Protein AF-A0A8S2NXN2-F1 (afdb_monomer_lite)

Organism: NCBI:txid1234261

Radius of gyration: 15.92 Å; chains: 1; bounding box: 41×37×37 Å

InterPro domains:
  IPR004302 Cellulose/chitin-binding protein, N-terminal [PF03067] (2-83)

Structure (mmCIF, N/CA/C/O backbone):
data_AF-A0A8S2NXN2-F1
#
_entry.id   AF-A0A8S2NXN2-F1
#
loop_
_atom_site.group_PDB
_atom_site.id
_atom_site.type_symbol
_atom_site.label_atom_id
_atom_site.label_alt_id
_atom_site.label_comp_id
_atom_site.label_asym_id
_atom_site.label_entity_id
_atom_site.label_seq_id
_atom_site.pdbx_PDB_ins_code
_atom_site.Cartn_x
_atom_site.Cartn_y
_atom_site.Cartn_z
_atom_site.occupancy
_atom_site.B_iso_or_equiv
_atom_site.auth_seq_id
_atom_site.auth_comp_id
_atom_site.auth_asym_id
_atom_site.auth_atom_id
_atom_site.pdbx_PDB_model_num
ATOM 1 N N . MET A 1 1 ? -1.283 -12.026 -22.915 1.00 41.16 1 MET A N 1
ATOM 2 C CA . MET A 1 1 ? -0.841 -11.736 -21.533 1.00 41.16 1 MET A CA 1
ATOM 3 C C . MET A 1 1 ? -0.999 -10.242 -21.291 1.00 41.16 1 MET A C 1
ATOM 5 O O . MET A 1 1 ? -0.265 -9.467 -21.881 1.00 41.16 1 MET A O 1
ATOM 9 N N . GLY A 1 2 ? -2.024 -9.840 -20.536 1.00 56.56 2 GLY A N 1
ATOM 10 C CA . GLY A 1 2 ? -2.434 -8.437 -20.356 1.00 56.56 2 GLY A CA 1
ATOM 11 C C . GLY A 1 2 ? -1.961 -7.801 -19.046 1.00 56.56 2 GLY A C 1
ATOM 12 O O . GLY A 1 2 ? -2.704 -7.017 -18.473 1.00 56.56 2 GLY A O 1
ATOM 13 N N . GLY A 1 3 ? -0.789 -8.193 -18.528 1.00 65.00 3 GLY A N 1
ATOM 14 C CA . GLY A 1 3 ? -0.250 -7.665 -17.263 1.00 65.00 3 GLY A CA 1
ATOM 15 C C . GLY A 1 3 ? -1.072 -8.005 -16.012 1.00 65.00 3 GLY A C 1
ATOM 16 O O . GLY A 1 3 ? -0.867 -7.394 -14.972 1.00 65.00 3 GLY A O 1
ATOM 17 N N . GLN A 1 4 ? -2.011 -8.949 -16.112 1.00 71.50 4 GLN A N 1
ATOM 18 C CA . GLN A 1 4 ? -2.878 -9.345 -15.005 1.00 71.50 4 GLN A CA 1
ATOM 19 C C . GLN A 1 4 ? -2.147 -10.318 -14.071 1.00 71.50 4 GLN A C 1
ATOM 21 O O . GLN A 1 4 ? -1.527 -11.278 -14.534 1.00 71.50 4 GLN A O 1
ATOM 26 N N . CYS A 1 5 ? -2.262 -10.086 -12.767 1.00 83.12 5 CYS A N 1
ATOM 27 C CA . CYS A 1 5 ? -1.737 -10.926 -11.695 1.00 83.12 5 CYS A CA 1
ATOM 28 C C . CYS A 1 5 ? -2.818 -11.165 -10.629 1.00 83.12 5 CYS A C 1
ATOM 30 O O . CYS A 1 5 ? -3.878 -10.537 -10.640 1.00 83.12 5 CYS A O 1
ATOM 32 N N . GLY A 1 6 ? -2.564 -12.117 -9.734 1.00 85.81 6 GLY A N 1
ATOM 33 C CA . GLY A 1 6 ? -3.288 -12.247 -8.474 1.00 85.81 6 GLY A CA 1
ATOM 34 C C . GLY A 1 6 ? -3.078 -11.048 -7.579 1.00 85.81 6 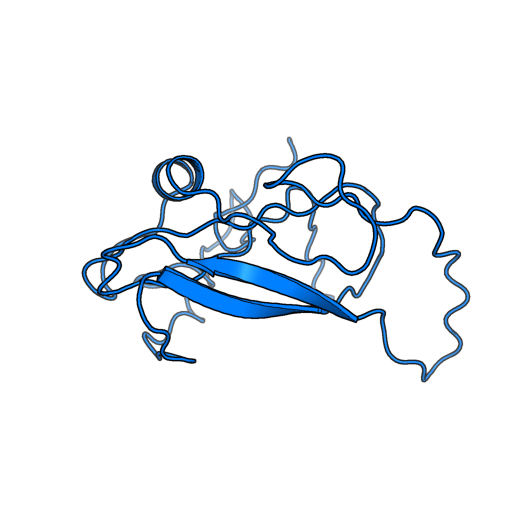GLY A C 1
ATOM 35 O O . GLY A 1 6 ? -2.112 -10.302 -7.755 1.00 85.81 6 GLY A O 1
ATOM 36 N N . VAL A 1 7 ? -3.960 -10.891 -6.595 1.00 87.44 7 VAL A N 1
ATOM 37 C CA . VAL A 1 7 ? -3.898 -9.741 -5.688 1.00 87.44 7 VAL A CA 1
ATOM 38 C C . VAL A 1 7 ? -2.550 -9.692 -4.983 1.00 87.44 7 VAL A C 1
ATOM 40 O O . VAL A 1 7 ? -2.002 -8.606 -4.880 1.00 87.44 7 VAL A O 1
ATOM 43 N N . CYS A 1 8 ? -1.977 -10.859 -4.647 1.00 86.19 8 CYS A N 1
ATOM 44 C CA . CYS A 1 8 ? -0.665 -11.021 -4.015 1.00 86.19 8 CYS A CA 1
ATOM 45 C C . CYS A 1 8 ? 0.511 -11.223 -4.987 1.00 86.19 8 CYS A C 1
ATOM 47 O O . CYS A 1 8 ? 1.581 -11.663 -4.567 1.00 86.19 8 CYS A O 1
ATOM 49 N N . GLY A 1 9 ? 0.338 -10.923 -6.278 1.00 85.19 9 GLY A N 1
ATOM 50 C CA . GLY A 1 9 ? 1.399 -11.031 -7.286 1.00 85.19 9 GLY A CA 1
ATOM 51 C C . GLY A 1 9 ? 1.606 -12.430 -7.881 1.00 85.19 9 GLY A C 1
ATOM 52 O O . GLY A 1 9 ? 2.506 -12.607 -8.701 1.00 85.19 9 GLY A O 1
ATOM 53 N N . ASP A 1 10 ? 0.775 -13.413 -7.519 1.00 86.88 10 ASP A N 1
ATOM 54 C CA . ASP A 1 10 ? 0.768 -14.740 -8.148 1.00 86.88 10 ASP A CA 1
ATOM 55 C C . ASP A 1 10 ? 0.347 -14.664 -9.632 1.00 86.88 10 ASP A C 1
ATOM 57 O O . ASP A 1 10 ? -0.403 -13.775 -10.044 1.00 86.88 10 ASP A O 1
ATOM 61 N N . ALA A 1 11 ? 0.793 -15.612 -10.460 1.00 86.50 11 ALA A N 1
ATOM 62 C CA . ALA A 1 11 ? 0.373 -15.694 -11.863 1.00 86.50 11 ALA A CA 1
ATOM 63 C C . ALA A 1 11 ? -1.140 -15.961 -11.983 1.00 86.50 11 ALA A C 1
ATOM 65 O O . ALA A 1 11 ? -1.709 -16.705 -11.186 1.00 86.50 11 ALA A O 1
ATOM 66 N N . ILE A 1 12 ? -1.800 -15.377 -12.991 1.00 84.94 12 ILE A N 1
ATOM 67 C CA . ILE A 1 12 ? -3.262 -15.484 -13.137 1.00 84.94 12 ILE A CA 1
ATOM 68 C C . ILE A 1 12 ? -3.753 -16.910 -13.423 1.00 84.94 12 ILE A C 1
ATOM 70 O O . ILE A 1 12 ? -4.835 -17.290 -12.984 1.00 84.94 12 ILE A O 1
ATOM 74 N N . ASP A 1 13 ? -2.950 -17.684 -14.145 1.00 88.62 13 ASP A N 1
ATOM 75 C CA . ASP A 1 13 ? -3.173 -19.071 -14.552 1.00 88.62 13 ASP A CA 1
ATOM 76 C C . ASP A 1 13 ? -2.376 -20.073 -13.697 1.00 88.62 13 ASP A C 1
ATOM 78 O O . ASP A 1 13 ? -2.347 -21.268 -13.993 1.00 88.62 13 ASP A O 1
ATOM 82 N N . GLY A 1 14 ? -1.733 -19.594 -12.626 1.00 88.44 14 GLY A N 1
ATOM 83 C CA . GLY A 1 14 ? -0.926 -20.392 -11.712 1.00 88.44 14 GLY A CA 1
ATOM 84 C C . GLY A 1 14 ? -1.577 -20.623 -10.344 1.00 88.44 14 GLY A C 1
ATOM 85 O O . GLY A 1 14 ? -2.640 -20.079 -10.035 1.00 88.44 14 GLY A O 1
ATOM 86 N N . PRO A 1 15 ? -0.933 -21.432 -9.485 1.00 90.62 15 PRO A N 1
ATOM 87 C CA . PRO A 1 15 ? -1.351 -21.585 -8.096 1.00 90.62 15 PRO A CA 1
ATOM 88 C C . PRO A 1 15 ? -1.226 -20.260 -7.326 1.00 90.62 15 PRO A C 1
ATOM 90 O O . PRO A 1 15 ? -0.212 -19.571 -7.429 1.00 90.62 15 PRO A O 1
ATOM 93 N N . ARG A 1 16 ? -2.233 -19.952 -6.499 1.00 90.31 16 ARG A N 1
ATOM 94 C CA . ARG A 1 16 ? -2.295 -18.767 -5.623 1.00 90.31 16 ARG A CA 1
ATOM 95 C C . ARG A 1 16 ? -1.517 -18.989 -4.327 1.00 90.31 16 ARG A C 1
ATOM 97 O O . ARG A 1 16 ? -2.091 -19.182 -3.258 1.00 90.31 16 ARG A O 1
ATOM 104 N N . ASN A 1 17 ? -0.194 -19.091 -4.419 1.00 92.25 17 ASN A N 1
ATOM 105 C CA . ASN A 1 17 ? 0.632 -19.496 -3.283 1.00 92.25 17 ASN A CA 1
ATOM 106 C C . ASN A 1 17 ? 0.729 -18.429 -2.188 1.00 92.25 17 ASN A C 1
ATOM 108 O O . ASN A 1 17 ? 1.013 -18.779 -1.043 1.00 92.25 17 ASN A O 1
ATOM 112 N N . ASN A 1 18 ? 0.540 -17.155 -2.517 1.00 89.81 18 ASN A N 1
ATOM 113 C CA . ASN A 1 18 ? 0.679 -16.034 -1.593 1.00 89.81 18 ASN A CA 1
ATOM 114 C C . ASN A 1 18 ? -0.665 -15.538 -1.037 1.00 89.81 18 ASN A C 1
ATOM 116 O O . ASN A 1 18 ? -0.682 -14.630 -0.206 1.00 89.81 18 ASN A O 1
ATOM 120 N N . GLU A 1 19 ? -1.781 -16.113 -1.479 1.00 88.31 19 GLU A N 1
ATOM 121 C CA . GLU A 1 19 ? -3.125 -15.645 -1.144 1.00 88.31 19 GLU A CA 1
ATOM 122 C C . GLU A 1 19 ? -3.748 -16.465 -0.005 1.00 88.31 19 GLU A C 1
ATOM 124 O O . GLU A 1 19 ? -3.571 -17.680 0.107 1.00 88.31 19 GLU A O 1
ATOM 129 N N . ALA A 1 20 ? -4.493 -15.787 0.868 1.00 86.50 20 ALA A N 1
ATOM 130 C CA . ALA A 1 20 ? -5.350 -16.447 1.845 1.00 86.50 20 ALA A CA 1
ATOM 131 C C . ALA A 1 20 ? -6.502 -17.189 1.133 1.00 86.50 20 ALA A C 1
ATOM 133 O O . ALA A 1 20 ? -6.906 -16.776 0.048 1.00 86.50 20 ALA A O 1
ATOM 134 N N . PRO A 1 21 ? -7.090 -18.237 1.734 1.00 86.44 21 PRO A N 1
ATOM 135 C CA . PRO A 1 21 ? -6.734 -18.826 3.026 1.00 86.44 21 PRO A CA 1
ATOM 136 C C . PRO A 1 21 ? -5.792 -20.033 2.914 1.00 86.44 21 PRO A C 1
ATOM 138 O O . PRO A 1 21 ? -5.348 -20.564 3.928 1.00 86.44 21 PRO A O 1
ATOM 141 N N . SER A 1 22 ? -5.521 -20.499 1.693 1.00 89.25 22 SER A N 1
ATOM 142 C CA . SER A 1 22 ? -4.871 -21.788 1.428 1.00 89.25 22 SER A CA 1
ATOM 143 C C . SER A 1 22 ? -3.550 -21.683 0.671 1.00 89.25 22 SER A C 1
ATOM 145 O O . SER A 1 22 ? -2.975 -22.709 0.304 1.00 89.25 22 SER A O 1
ATOM 147 N N . GLY A 1 23 ? -3.073 -20.471 0.388 1.00 89.56 23 GLY A N 1
ATOM 148 C CA . GLY A 1 23 ? -1.790 -20.267 -0.263 1.00 89.56 23 GLY A CA 1
ATOM 149 C C . GLY A 1 23 ? -0.657 -20.865 0.563 1.00 89.56 23 GLY A C 1
ATOM 150 O O . GLY A 1 23 ? -0.599 -20.713 1.780 1.00 89.56 23 GLY A O 1
ATOM 151 N N . LYS A 1 24 ? 0.281 -21.533 -0.108 1.00 92.12 24 LYS A N 1
ATOM 152 C CA . LYS A 1 24 ? 1.452 -22.174 0.509 1.00 92.12 24 LYS A CA 1
ATOM 153 C C . LYS A 1 24 ? 2.228 -21.263 1.474 1.00 92.12 24 LYS A C 1
ATOM 155 O O . LYS A 1 24 ? 2.819 -21.758 2.430 1.00 92.12 24 LYS A O 1
ATOM 160 N N . TYR A 1 25 ? 2.281 -19.964 1.189 1.00 89.62 25 TYR A N 1
ATOM 161 C CA . TYR A 1 25 ? 3.007 -18.961 1.968 1.00 89.62 25 TYR A CA 1
ATOM 162 C C . TYR A 1 25 ? 2.104 -18.160 2.915 1.00 89.62 25 TYR A C 1
ATOM 164 O O . TYR A 1 25 ? 2.607 -17.336 3.676 1.00 89.62 25 TYR A O 1
ATOM 172 N N . PHE A 1 26 ? 0.790 -18.393 2.897 1.00 87.44 26 PHE A N 1
ATOM 173 C CA . PHE A 1 26 ? -0.136 -17.788 3.841 1.00 87.44 26 PHE A CA 1
ATOM 174 C C . PHE A 1 26 ? -0.150 -18.592 5.148 1.00 87.44 26 PHE A C 1
ATOM 176 O O . PHE A 1 26 ? -0.614 -19.728 5.194 1.00 87.44 26 PHE A O 1
ATOM 183 N N . THR A 1 27 ? 0.360 -17.997 6.227 1.00 85.31 27 THR A N 1
ATOM 184 C CA . THR A 1 27 ? 0.502 -18.666 7.535 1.00 85.31 27 THR A CA 1
ATOM 185 C C . THR A 1 27 ? -0.431 -18.124 8.611 1.00 85.31 27 THR A C 1
ATOM 187 O O . THR A 1 27 ? -0.304 -18.516 9.770 1.00 85.31 27 THR A O 1
ATOM 190 N N . ALA A 1 28 ? -1.336 -17.195 8.274 1.00 82.12 28 ALA A N 1
ATOM 191 C CA . ALA A 1 28 ? -2.190 -16.504 9.247 1.00 82.12 28 ALA A CA 1
ATOM 192 C C . ALA A 1 28 ? -1.416 -15.730 10.349 1.00 82.12 28 ALA A C 1
ATOM 194 O O . ALA A 1 28 ? -1.999 -15.320 11.355 1.00 82.12 28 ALA A O 1
ATOM 195 N N . THR A 1 29 ? -0.106 -15.514 10.173 1.00 82.00 29 THR A N 1
ATOM 196 C CA . THR A 1 29 ? 0.752 -14.805 11.130 1.00 82.00 29 THR A CA 1
ATOM 197 C C . THR A 1 29 ? 0.604 -13.294 10.976 1.00 82.00 29 THR A C 1
ATOM 199 O O . THR A 1 29 ? 0.826 -12.747 9.898 1.00 82.00 29 THR A O 1
ATOM 202 N N . ILE A 1 30 ? 0.272 -12.611 12.072 1.00 81.81 30 ILE A N 1
ATOM 203 C CA . ILE A 1 30 ? 0.239 -11.146 12.132 1.00 81.81 30 ILE A CA 1
ATOM 204 C C . ILE A 1 30 ? 1.676 -10.644 12.301 1.00 81.81 30 ILE A C 1
ATOM 206 O O . ILE A 1 30 ? 2.316 -10.945 13.307 1.00 81.81 30 ILE A O 1
ATOM 210 N N . VAL A 1 31 ? 2.178 -9.902 11.311 1.00 81.94 31 VAL A N 1
ATOM 211 C CA . VAL A 1 31 ? 3.563 -9.394 11.302 1.00 81.94 31 VAL A CA 1
ATOM 212 C C . VAL A 1 31 ? 3.728 -8.061 12.031 1.00 81.94 31 VAL A C 1
ATOM 214 O O . VAL A 1 31 ? 4.832 -7.753 12.463 1.00 81.94 31 VAL A O 1
ATOM 217 N N . ASP A 1 32 ? 2.649 -7.289 12.192 1.00 84.38 32 ASP A N 1
ATOM 218 C CA . ASP A 1 32 ? 2.650 -6.035 12.950 1.00 84.38 32 ASP A CA 1
ATOM 219 C C . ASP A 1 32 ? 1.226 -5.647 13.397 1.00 84.38 32 ASP A C 1
ATOM 221 O O . ASP A 1 32 ? 0.239 -6.148 12.853 1.00 84.38 32 ASP A O 1
ATOM 225 N N . ASN A 1 33 ? 1.111 -4.759 14.388 1.00 83.25 33 ASN A N 1
ATOM 226 C CA . ASN A 1 33 ? -0.156 -4.247 14.908 1.00 83.25 33 ASN A CA 1
ATOM 227 C C . ASN A 1 33 ? -0.158 -2.717 14.920 1.00 83.25 33 ASN A C 1
ATOM 229 O O . ASN A 1 33 ? 0.663 -2.081 15.578 1.00 83.25 33 ASN A O 1
ATOM 233 N N . TYR A 1 34 ? -1.161 -2.124 14.273 1.00 86.62 34 TYR A N 1
ATOM 234 C CA . TYR A 1 34 ? -1.321 -0.675 14.193 1.00 86.62 34 TYR A CA 1
ATOM 235 C C . TYR A 1 34 ? -2.652 -0.224 14.780 1.00 86.62 34 TYR A C 1
ATOM 237 O O . TYR A 1 34 ? -3.634 -0.967 14.821 1.00 86.62 34 TYR A O 1
ATOM 245 N N . LYS A 1 35 ? -2.698 1.034 15.214 1.00 87.88 35 LYS A N 1
ATOM 246 C CA . LYS A 1 35 ? -3.937 1.659 15.669 1.00 87.88 35 LYS A CA 1
ATOM 247 C C . LYS A 1 35 ? -4.720 2.173 14.458 1.00 87.88 35 LYS A C 1
ATOM 249 O O . LYS A 1 35 ? -4.150 2.783 13.563 1.00 87.88 35 LYS A O 1
ATOM 254 N N . ALA A 1 36 ? -6.039 1.994 14.451 1.00 87.69 36 ALA A N 1
ATOM 255 C CA . ALA A 1 36 ? -6.894 2.625 13.443 1.00 87.69 36 ALA A CA 1
ATOM 256 C C . ALA A 1 36 ? -6.643 4.143 13.366 1.00 87.69 36 ALA A C 1
ATOM 258 O O . ALA A 1 36 ? -6.437 4.787 14.400 1.00 87.69 36 ALA A O 1
ATOM 259 N N . GLY A 1 37 ? -6.649 4.700 12.155 1.00 89.62 37 GLY A N 1
ATOM 260 C CA . GLY A 1 37 ? -6.359 6.119 11.931 1.00 89.62 37 GLY A CA 1
ATOM 261 C C . GLY A 1 37 ? -4.881 6.512 12.063 1.00 89.62 37 GLY A C 1
ATOM 262 O O . GLY A 1 37 ? -4.542 7.671 11.816 1.00 89.62 37 GLY A O 1
ATOM 263 N N . SER A 1 38 ? -3.983 5.603 12.475 1.00 92.19 38 SER A N 1
ATOM 264 C CA . SER A 1 38 ? -2.573 5.952 12.665 1.00 92.19 38 SER A CA 1
ATOM 265 C C . SER A 1 38 ? -1.838 6.138 11.343 1.00 92.19 38 SER A C 1
ATOM 267 O O . SER A 1 38 ? -2.215 5.602 10.299 1.00 92.19 38 SER A O 1
ATOM 269 N N . LEU A 1 39 ? -0.731 6.872 11.424 1.00 95.44 39 LEU A N 1
ATOM 270 C CA . LEU A 1 39 ? 0.257 6.926 10.360 1.00 95.44 39 LEU A CA 1
ATOM 271 C C . LEU A 1 39 ? 1.235 5.763 10.524 1.00 95.44 39 LEU A C 1
ATOM 273 O O . LEU A 1 39 ? 1.696 5.515 11.638 1.00 95.44 39 LEU A O 1
ATOM 277 N N . ILE A 1 40 ? 1.538 5.067 9.433 1.00 93.06 40 ILE A N 1
ATOM 278 C CA . ILE A 1 40 ? 2.472 3.936 9.413 1.00 93.06 40 ILE A CA 1
ATOM 279 C C . ILE A 1 40 ? 3.590 4.180 8.412 1.00 93.06 40 ILE A C 1
ATOM 281 O O . ILE A 1 40 ? 3.362 4.811 7.380 1.00 93.06 40 ILE A O 1
ATOM 285 N N . ASP A 1 41 ? 4.772 3.644 8.702 1.00 93.50 41 ASP A N 1
ATOM 286 C CA . ASP A 1 41 ? 5.896 3.673 7.775 1.00 93.50 41 ASP A CA 1
ATOM 287 C C . ASP A 1 41 ? 5.929 2.368 6.971 1.00 93.50 41 ASP A C 1
ATOM 289 O O . ASP A 1 41 ? 5.996 1.276 7.532 1.00 93.50 41 ASP A O 1
ATOM 293 N N . VAL A 1 42 ? 5.876 2.477 5.644 1.00 91.12 42 VAL A N 1
ATOM 294 C CA . VAL A 1 42 ? 5.967 1.345 4.715 1.00 91.12 42 VAL A CA 1
ATOM 295 C C . VAL A 1 42 ? 7.233 1.479 3.891 1.00 91.12 42 VAL A C 1
ATOM 297 O O . VAL A 1 42 ? 7.443 2.495 3.233 1.00 91.12 42 VAL A O 1
ATOM 300 N N . ARG A 1 43 ? 8.066 0.438 3.905 1.00 89.50 43 ARG A N 1
ATOM 301 C CA . ARG A 1 43 ? 9.306 0.356 3.129 1.00 89.50 43 ARG A CA 1
ATOM 302 C C . ARG A 1 43 ? 9.113 -0.567 1.929 1.00 89.50 43 ARG A C 1
ATOM 304 O O . ARG A 1 43 ? 8.718 -1.717 2.095 1.00 89.50 43 ARG A O 1
ATOM 311 N N . VAL A 1 44 ? 9.421 -0.072 0.735 1.00 86.62 44 VAL A N 1
ATOM 312 C CA . VAL A 1 44 ? 9.436 -0.847 -0.511 1.00 86.62 44 VAL A CA 1
ATOM 313 C C . VAL A 1 44 ? 10.877 -1.008 -0.9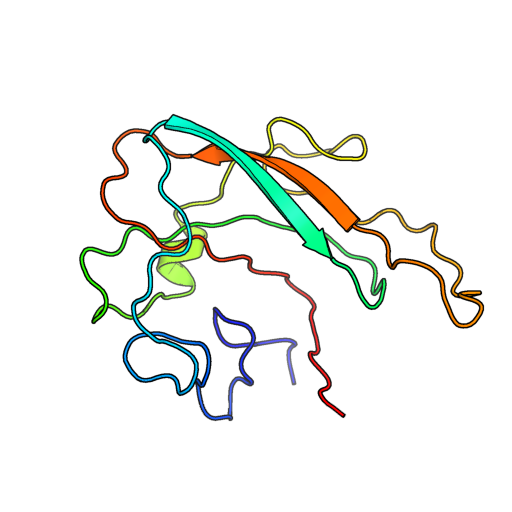69 1.00 86.62 44 VAL A C 1
ATOM 315 O O . VAL A 1 44 ? 11.557 -0.016 -1.221 1.00 86.62 44 VAL A O 1
ATOM 318 N N . GLU A 1 45 ? 11.330 -2.251 -1.090 1.00 83.69 45 GLU A N 1
ATOM 319 C CA . GLU A 1 45 ? 12.653 -2.584 -1.621 1.00 83.69 45 GLU A CA 1
ATOM 320 C C . GLU A 1 45 ? 12.533 -2.967 -3.092 1.00 83.69 45 GLU A C 1
ATOM 322 O O . GLU A 1 45 ? 11.778 -3.870 -3.457 1.00 83.69 45 GLU A O 1
ATOM 327 N N . MET A 1 46 ? 13.246 -2.244 -3.954 1.00 77.38 46 MET A N 1
ATOM 328 C CA . MET A 1 46 ? 13.096 -2.381 -5.396 1.00 77.38 46 MET A CA 1
ATOM 329 C C . MET A 1 46 ? 14.313 -3.069 -6.014 1.00 77.38 46 MET A C 1
ATOM 331 O O . MET A 1 46 ? 15.381 -2.477 -6.123 1.00 77.38 46 MET A O 1
ATOM 335 N N . MET A 1 47 ? 14.124 -4.298 -6.497 1.00 74.31 47 MET A N 1
ATOM 336 C CA . MET A 1 47 ? 15.182 -5.078 -7.162 1.00 74.31 47 MET A CA 1
ATOM 337 C C . MET A 1 47 ? 15.464 -4.628 -8.604 1.00 74.31 47 MET A C 1
ATOM 339 O O . MET A 1 47 ? 16.545 -4.877 -9.129 1.00 74.31 47 MET A O 1
ATOM 343 N N . ALA A 1 48 ? 14.494 -3.981 -9.255 1.00 74.81 48 ALA A N 1
ATOM 344 C CA . ALA A 1 48 ? 14.613 -3.448 -10.608 1.00 74.81 48 ALA A CA 1
ATOM 345 C C . ALA A 1 48 ? 13.641 -2.277 -10.805 1.00 74.81 48 ALA A C 1
ATOM 347 O O . ALA A 1 48 ? 12.492 -2.341 -10.369 1.00 74.81 48 ALA A O 1
ATOM 348 N N . ASN A 1 49 ? 14.094 -1.213 -11.474 1.00 75.75 49 ASN A N 1
ATOM 349 C CA . ASN A 1 49 ? 13.251 -0.069 -11.817 1.00 75.75 49 ASN A CA 1
ATOM 350 C C . ASN A 1 49 ? 12.648 -0.273 -13.211 1.00 75.75 49 ASN A C 1
ATOM 352 O O . ASN A 1 49 ? 13.321 -0.073 -14.222 1.00 75.75 49 ASN A O 1
ATOM 356 N N . HIS A 1 50 ? 11.379 -0.664 -13.258 1.00 75.19 50 HIS A N 1
ATOM 357 C CA . HIS A 1 50 ? 10.617 -0.805 -14.500 1.00 75.19 50 HIS A CA 1
ATOM 358 C C . HIS A 1 50 ? 9.790 0.443 -14.837 1.00 75.19 50 HIS A C 1
ATOM 360 O O . HIS A 1 50 ? 8.909 0.376 -15.691 1.00 75.19 50 HIS A O 1
ATOM 366 N N . MET A 1 51 ? 10.086 1.579 -14.191 1.00 80.50 51 MET A N 1
ATOM 367 C CA . MET A 1 51 ? 9.274 2.795 -14.227 1.00 80.50 51 MET A CA 1
ATOM 368 C C . MET A 1 51 ? 7.852 2.530 -13.698 1.00 80.50 51 MET A C 1
ATOM 370 O O . MET A 1 51 ? 7.547 1.458 -13.177 1.00 80.50 51 MET A O 1
ATOM 374 N N . GLY A 1 52 ? 6.970 3.521 -13.793 1.00 84.88 52 GLY A N 1
ATOM 375 C CA . GLY A 1 52 ? 5.590 3.397 -13.332 1.00 84.88 52 GLY A CA 1
ATOM 376 C C . GLY A 1 52 ? 5.383 4.034 -11.965 1.00 84.88 52 GLY A C 1
ATOM 377 O O . GLY A 1 52 ? 5.961 5.078 -11.672 1.00 84.88 52 GLY A O 1
ATOM 378 N N . TRP A 1 53 ? 4.499 3.453 -11.158 1.00 87.50 53 TRP A N 1
ATOM 379 C CA . TRP A 1 53 ? 4.032 4.069 -9.920 1.00 87.50 53 TRP A CA 1
ATOM 380 C C . TRP A 1 53 ? 3.509 3.041 -8.914 1.00 87.50 53 TRP A C 1
ATOM 382 O O . TRP A 1 53 ? 3.068 1.952 -9.286 1.00 87.50 53 TRP A O 1
ATOM 392 N N . PHE A 1 54 ? 3.504 3.423 -7.638 1.00 89.38 54 PHE A N 1
ATOM 393 C CA . PHE A 1 54 ? 2.913 2.649 -6.549 1.00 89.38 54 PHE A CA 1
ATOM 394 C C . PHE A 1 54 ? 1.536 3.186 -6.150 1.00 89.38 54 PHE A C 1
ATOM 396 O O . PHE A 1 54 ? 1.320 4.400 -6.095 1.00 89.38 54 PHE A O 1
ATOM 403 N N . TYR A 1 55 ? 0.638 2.252 -5.822 1.00 90.00 55 TYR A N 1
ATOM 404 C CA . TYR A 1 55 ? -0.565 2.481 -5.026 1.00 90.00 55 TYR A CA 1
ATOM 405 C C . TYR A 1 5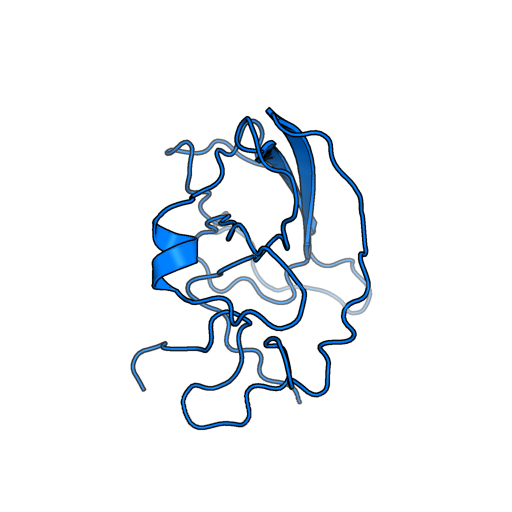5 ? -0.506 1.593 -3.789 1.00 90.00 55 TYR A C 1
ATOM 407 O O . TYR A 1 55 ? -0.081 0.441 -3.859 1.00 90.00 55 TYR A O 1
ATOM 415 N N . PHE A 1 56 ? -1.015 2.110 -2.682 1.00 92.56 56 PHE A N 1
ATOM 416 C CA . PHE A 1 56 ? -1.165 1.361 -1.445 1.00 92.56 56 PHE A CA 1
ATOM 417 C C . PHE A 1 56 ? -2.654 1.138 -1.208 1.00 92.56 56 PHE A C 1
ATOM 419 O O . PHE A 1 56 ? -3.442 2.075 -1.333 1.00 92.56 56 PHE A O 1
ATOM 426 N N . LYS A 1 57 ? -3.057 -0.099 -0.923 1.00 90.81 57 LYS A N 1
ATOM 427 C CA . LYS A 1 57 ? -4.459 -0.474 -0.717 1.00 90.81 57 LYS A CA 1
ATOM 428 C C . LYS A 1 57 ? -4.566 -1.387 0.490 1.00 90.81 57 LYS A C 1
ATOM 430 O O . LYS A 1 57 ? -3.584 -1.975 0.942 1.00 90.81 57 LYS A O 1
ATOM 435 N N . ILE A 1 58 ? -5.761 -1.494 1.040 1.00 88.88 58 ILE A N 1
ATOM 436 C CA . ILE A 1 58 ? -5.987 -2.331 2.208 1.00 88.88 58 ILE A CA 1
ATOM 437 C C . ILE A 1 58 ? -7.364 -2.980 2.127 1.00 88.88 58 ILE A C 1
ATOM 439 O O . ILE A 1 58 ? -8.289 -2.350 1.653 1.00 88.88 58 ILE A O 1
ATOM 443 N N . CYS A 1 59 ? -7.535 -4.228 2.559 1.00 85.94 59 CYS A N 1
ATOM 444 C CA . CYS A 1 59 ? -8.855 -4.868 2.568 1.00 85.94 59 CYS A CA 1
ATOM 445 C C . CYS A 1 59 ? -9.228 -5.265 4.002 1.00 85.94 59 CYS A C 1
ATOM 447 O O . CYS A 1 59 ? -8.498 -6.066 4.593 1.00 85.94 59 CYS A O 1
ATOM 449 N N . PRO A 1 60 ? -10.325 -4.736 4.583 1.00 82.88 60 PRO A N 1
ATOM 450 C CA . PRO A 1 60 ? -10.810 -5.168 5.890 1.00 82.88 60 PRO A CA 1
ATOM 451 C C . PRO A 1 60 ? -11.259 -6.629 5.820 1.00 82.88 60 PRO A C 1
ATOM 453 O O . PRO A 1 60 ? -12.238 -6.959 5.155 1.00 82.88 60 PRO A O 1
ATOM 456 N N . VAL A 1 61 ? -10.553 -7.504 6.535 1.00 78.81 61 VAL A N 1
ATOM 457 C CA . VAL A 1 61 ? -10.874 -8.933 6.618 1.00 78.81 61 VAL A CA 1
ATOM 458 C C . VAL A 1 61 ? -11.247 -9.287 8.048 1.00 78.81 61 VAL A C 1
ATOM 460 O O . VAL A 1 61 ? -10.590 -8.884 9.003 1.00 78.81 61 VAL A O 1
ATOM 463 N N . THR A 1 62 ? -12.330 -10.038 8.223 1.00 73.44 62 THR A N 1
ATOM 464 C CA . THR A 1 62 ? -12.846 -10.369 9.560 1.00 73.44 62 THR A CA 1
ATOM 465 C C . THR A 1 62 ? -12.104 -11.526 10.223 1.00 73.44 62 THR A C 1
ATOM 467 O O . THR A 1 62 ? -12.174 -11.675 11.439 1.00 73.44 62 THR A O 1
ATOM 470 N N . ASN A 1 63 ? -11.447 -12.378 9.434 1.00 77.06 63 ASN A N 1
ATOM 471 C CA . ASN A 1 63 ? -10.622 -13.492 9.894 1.00 77.06 63 ASN A CA 1
ATOM 472 C C . ASN A 1 63 ? -9.718 -13.995 8.751 1.00 77.06 63 ASN A C 1
ATOM 474 O O . ASN A 1 63 ? -9.860 -13.581 7.602 1.00 77.06 63 ASN A O 1
ATOM 478 N N . ASN A 1 64 ? -8.823 -14.928 9.076 1.00 78.38 64 ASN A N 1
ATOM 479 C CA . ASN A 1 64 ? -7.814 -15.475 8.164 1.00 78.38 64 ASN A CA 1
ATOM 480 C C . ASN A 1 64 ? -8.363 -16.436 7.093 1.00 78.38 64 ASN A C 1
ATOM 482 O O . ASN A 1 64 ? -7.604 -16.877 6.236 1.00 78.38 64 ASN A O 1
ATOM 486 N N . ASN A 1 65 ? -9.661 -16.755 7.126 1.00 81.81 65 ASN A N 1
ATOM 487 C CA . ASN A 1 65 ? -10.310 -17.622 6.142 1.00 81.81 65 ASN A CA 1
ATOM 488 C C . ASN A 1 65 ? -10.998 -16.835 5.012 1.00 81.81 65 ASN A C 1
ATOM 490 O O . ASN A 1 65 ? -11.683 -17.433 4.185 1.00 81.81 65 ASN A O 1
ATOM 494 N N . VAL A 1 66 ? -10.854 -15.507 4.992 1.00 81.56 66 VAL A N 1
ATOM 495 C CA . VAL A 1 66 ? -11.446 -14.635 3.973 1.00 81.56 66 VAL A CA 1
ATOM 496 C C . VAL A 1 66 ? -10.427 -14.363 2.870 1.00 81.56 66 VAL A C 1
ATOM 498 O O . VAL A 1 66 ? -9.323 -13.892 3.137 1.00 81.56 66 VAL A O 1
ATOM 501 N N . GLU A 1 67 ? -10.820 -14.637 1.629 1.00 86.81 67 GLU A N 1
ATOM 502 C CA . GLU A 1 67 ? -10.048 -14.271 0.442 1.00 86.81 67 GLU A CA 1
ATOM 503 C C . GLU A 1 67 ? -10.062 -12.749 0.241 1.00 86.81 67 GLU A C 1
ATOM 505 O O . GLU A 1 67 ? -11.108 -12.097 0.318 1.00 86.81 67 GLU A O 1
ATOM 510 N N . VAL A 1 68 ? -8.892 -12.174 -0.035 1.00 87.62 68 VAL A N 1
ATOM 511 C CA . VAL A 1 68 ? -8.766 -10.762 -0.411 1.00 87.62 68 VAL A CA 1
ATOM 512 C C . VAL A 1 68 ? -8.992 -10.642 -1.912 1.00 87.62 68 VAL A C 1
ATOM 514 O O . VAL A 1 68 ? -8.294 -11.271 -2.696 1.00 87.62 68 VAL A O 1
ATOM 517 N N . THR A 1 69 ? -9.933 -9.796 -2.324 1.00 88.88 69 THR A N 1
ATOM 518 C CA . THR A 1 69 ? -10.235 -9.577 -3.744 1.00 88.88 69 THR A CA 1
ATOM 519 C C . THR A 1 69 ? -9.726 -8.222 -4.223 1.00 88.88 69 THR A C 1
ATOM 521 O O . THR A 1 69 ? -9.635 -7.262 -3.451 1.00 88.88 69 THR A O 1
ATOM 524 N N . GLN A 1 70 ? -9.459 -8.107 -5.529 1.00 88.25 70 GLN A N 1
ATOM 525 C CA . GLN A 1 70 ? -9.095 -6.825 -6.139 1.00 88.25 70 GLN A CA 1
ATOM 526 C C . GLN A 1 70 ? -10.195 -5.776 -5.924 1.00 88.25 70 GLN A C 1
ATOM 528 O O . GLN A 1 70 ? -9.899 -4.628 -5.608 1.00 88.25 70 GLN A O 1
ATOM 533 N N . GLN A 1 71 ? -11.464 -6.195 -5.994 1.00 91.50 71 GLN A N 1
ATOM 534 C CA . GLN A 1 71 ? -12.618 -5.334 -5.734 1.00 91.50 71 GLN A CA 1
ATOM 535 C C . GLN A 1 71 ? -12.591 -4.736 -4.322 1.00 91.50 71 GLN A C 1
ATOM 537 O O . GLN A 1 71 ? -12.868 -3.549 -4.169 1.00 91.50 71 GLN A O 1
ATOM 542 N N . CYS A 1 72 ? -12.247 -5.528 -3.300 1.00 88.12 72 CYS A N 1
ATOM 543 C CA . CYS A 1 72 ? -12.115 -5.020 -1.935 1.00 88.12 72 CYS A CA 1
ATOM 544 C C . CYS A 1 72 ? -10.986 -3.987 -1.838 1.00 88.12 72 CYS A C 1
ATOM 546 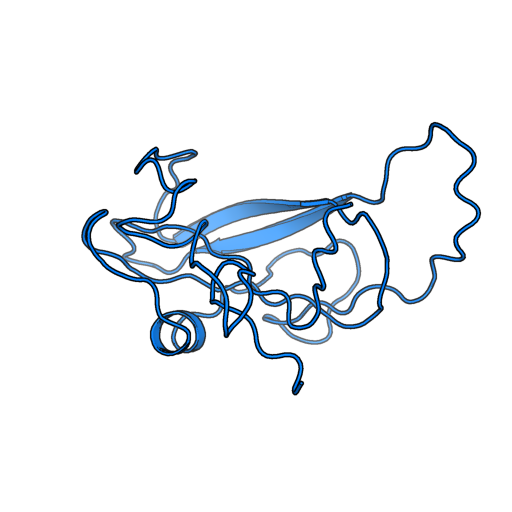O O . CYS A 1 72 ? -11.176 -2.892 -1.319 1.00 88.12 72 CYS A O 1
ATOM 548 N N . LEU A 1 73 ? -9.812 -4.311 -2.386 1.00 90.25 73 LEU A N 1
ATOM 549 C CA . LEU A 1 73 ? -8.653 -3.417 -2.362 1.00 90.25 73 LEU A CA 1
ATOM 550 C C . LEU A 1 73 ? -8.942 -2.086 -3.068 1.00 90.25 73 LEU A C 1
ATOM 552 O O . LEU A 1 73 ? -8.562 -1.024 -2.575 1.00 90.25 73 LEU A O 1
ATOM 556 N N . ASP A 1 74 ? -9.628 -2.129 -4.208 1.00 90.88 74 ASP A N 1
ATOM 557 C CA . ASP A 1 74 ? -9.965 -0.947 -5.004 1.00 90.88 74 ASP A CA 1
ATOM 558 C C . ASP A 1 74 ? -10.912 0.019 -4.278 1.00 90.88 74 ASP A C 1
ATOM 560 O O . ASP A 1 74 ? -10.885 1.218 -4.552 1.00 90.88 74 ASP A O 1
ATOM 564 N N . GLN A 1 75 ? -11.703 -0.471 -3.321 1.00 91.62 75 GLN A N 1
ATOM 565 C CA . GLN A 1 75 ? -12.585 0.353 -2.486 1.00 91.62 75 GLN A CA 1
ATOM 566 C C . GLN A 1 75 ? -11.846 1.079 -1.352 1.00 91.62 75 GLN A C 1
ATOM 568 O O . GLN A 1 75 ? -12.417 1.960 -0.705 1.00 91.62 75 GLN A O 1
ATOM 573 N N . HIS A 1 76 ? -10.583 0.733 -1.105 1.00 89.38 76 HIS A N 1
ATOM 574 C CA . HIS A 1 76 ? -9.850 1.141 0.090 1.00 89.38 76 HIS A CA 1
ATOM 575 C C . HIS A 1 76 ? -8.389 1.540 -0.217 1.00 89.38 76 HIS A C 1
ATOM 577 O O . HIS A 1 76 ? -7.445 0.939 0.312 1.00 89.38 76 HIS A O 1
ATOM 583 N N . PRO A 1 77 ? -8.162 2.562 -1.065 1.00 92.25 77 PRO A N 1
ATOM 584 C CA . PRO A 1 77 ? -6.832 3.124 -1.265 1.00 92.25 77 PRO A CA 1
ATOM 585 C C . PRO A 1 77 ? -6.336 3.843 -0.000 1.00 92.25 77 PRO A C 1
ATOM 587 O O . PRO A 1 77 ? -7.090 4.549 0.671 1.00 92.25 77 PRO A O 1
ATOM 590 N N . LEU A 1 78 ? -5.050 3.686 0.309 1.00 91.88 78 LEU A N 1
ATOM 591 C CA . LEU A 1 78 ? -4.382 4.362 1.418 1.00 91.88 78 LEU A CA 1
ATOM 592 C C . LEU A 1 78 ? -3.764 5.677 0.952 1.00 91.88 78 LEU A C 1
ATOM 594 O O . LEU A 1 78 ? -3.070 5.731 -0.065 1.00 91.88 78 LEU A O 1
ATOM 598 N N . GLU A 1 79 ? -3.991 6.733 1.727 1.00 95.44 79 GLU A N 1
ATOM 599 C CA . GLU A 1 79 ? -3.386 8.038 1.483 1.00 95.44 79 GLU A CA 1
ATOM 600 C C . GLU A 1 79 ? -1.902 8.015 1.865 1.00 95.44 79 GLU A C 1
ATOM 602 O O . GLU A 1 79 ? -1.530 7.637 2.978 1.00 95.44 79 GLU A O 1
ATOM 607 N N . ILE A 1 80 ? -1.059 8.459 0.940 1.00 96.06 80 ILE A N 1
ATOM 608 C CA . ILE A 1 80 ? 0.356 8.730 1.146 1.00 96.06 80 ILE A CA 1
ATOM 609 C C . ILE A 1 80 ? 0.457 10.127 1.755 1.00 96.06 80 ILE A C 1
ATOM 611 O O . ILE A 1 80 ? 0.137 11.113 1.096 1.00 96.06 80 ILE A O 1
ATOM 615 N N . ILE A 1 81 ? 0.904 10.222 3.003 1.00 97.75 81 ILE A N 1
ATOM 616 C CA . ILE A 1 81 ? 1.119 11.485 3.722 1.00 97.75 81 ILE A CA 1
ATOM 617 C C . ILE A 1 81 ? 2.510 12.029 3.407 1.00 97.75 81 ILE A C 1
ATOM 619 O O . ILE A 1 81 ? 2.646 13.184 2.993 1.00 97.75 81 ILE A O 1
ATOM 623 N N . GLU A 1 82 ? 3.521 11.164 3.486 1.00 97.06 82 GLU A N 1
ATOM 624 C CA . GLU A 1 82 ? 4.912 11.473 3.141 1.00 97.06 82 GLU A CA 1
ATOM 625 C C . GLU A 1 82 ? 5.446 10.438 2.149 1.00 97.06 82 GLU A C 1
ATOM 627 O O . GLU A 1 82 ? 5.155 9.244 2.253 1.00 97.06 82 GLU A O 1
ATOM 632 N N . SER A 1 83 ? 6.224 10.906 1.176 1.00 94.31 83 SER A N 1
ATOM 633 C CA . SER A 1 83 ? 6.839 10.086 0.133 1.00 94.31 83 SER A CA 1
ATOM 634 C C . SER A 1 83 ? 8.297 10.499 -0.088 1.00 94.31 83 SER A C 1
ATOM 636 O O . SER A 1 83 ? 8.633 11.656 0.169 1.00 94.31 83 SER A O 1
ATOM 638 N N . PRO A 1 84 ? 9.159 9.605 -0.613 1.00 90.56 84 PRO A N 1
ATOM 639 C CA . PRO A 1 84 ? 10.584 9.902 -0.804 1.00 90.56 84 PRO A CA 1
ATOM 640 C C . PRO A 1 84 ? 10.857 11.093 -1.730 1.00 90.56 84 PRO A C 1
ATOM 642 O O . PRO A 1 84 ? 11.861 11.786 -1.594 1.00 90.56 84 PRO A O 1
ATOM 645 N N . THR A 1 85 ? 9.967 11.320 -2.693 1.00 89.75 85 THR A N 1
ATOM 646 C CA . THR A 1 85 ? 9.995 12.455 -3.623 1.00 89.75 85 THR A CA 1
ATOM 647 C C . THR A 1 85 ? 8.604 13.090 -3.704 1.00 89.75 85 THR A C 1
ATOM 649 O O . THR A 1 85 ? 7.625 12.449 -3.294 1.00 89.75 85 THR A O 1
ATOM 652 N N . PRO A 1 86 ? 8.478 14.330 -4.221 1.00 91.56 86 PRO A N 1
ATOM 653 C CA . PRO A 1 86 ? 7.179 14.966 -4.409 1.00 91.56 86 PRO A CA 1
ATOM 654 C C . PRO A 1 86 ? 6.223 14.091 -5.226 1.00 91.56 86 PRO A C 1
ATOM 656 O O . PRO A 1 86 ? 6.605 13.519 -6.245 1.00 91.56 86 PRO A O 1
ATOM 659 N N . ARG A 1 87 ? 4.970 14.008 -4.773 1.00 90.75 87 ARG A N 1
ATOM 660 C CA . ARG A 1 87 ? 3.888 13.268 -5.434 1.00 90.75 87 ARG A CA 1
ATOM 661 C C . ARG A 1 87 ? 2.892 14.232 -6.068 1.00 90.75 87 ARG A C 1
ATOM 663 O O . ARG A 1 87 ? 2.658 15.319 -5.546 1.00 90.75 87 ARG A O 1
ATOM 670 N N . THR A 1 88 ? 2.269 13.807 -7.159 1.00 89.44 88 THR A N 1
ATOM 671 C CA . THR A 1 88 ? 1.211 14.565 -7.852 1.00 89.44 88 THR A CA 1
ATOM 672 C C . THR A 1 88 ? -0.193 14.195 -7.372 1.00 89.44 88 THR A C 1
ATOM 674 O O . THR A 1 88 ? -1.155 14.898 -7.666 1.00 89.44 88 THR A O 1
ATOM 677 N N . SER A 1 89 ? -0.321 13.098 -6.622 1.00 94.50 89 SER A N 1
ATOM 678 C CA . SER A 1 89 ? -1.586 12.580 -6.110 1.00 94.50 89 SER A CA 1
ATOM 679 C C . SER A 1 89 ? -1.413 12.037 -4.690 1.00 94.50 89 SER A C 1
ATOM 681 O O . SER A 1 89 ? -0.382 11.434 -4.394 1.00 94.50 89 SER A O 1
ATOM 683 N N . PRO A 1 90 ? -2.417 12.190 -3.807 1.00 96.00 90 PRO A N 1
ATOM 684 C CA . PRO A 1 90 ? -2.394 11.599 -2.471 1.00 96.00 90 PRO A CA 1
ATOM 685 C C . PRO A 1 90 ? -2.353 10.066 -2.470 1.00 96.00 90 PRO A C 1
ATOM 687 O O . PRO A 1 90 ? -1.938 9.488 -1.477 1.00 96.00 90 PRO A O 1
ATOM 690 N N . TYR A 1 91 ? -2.741 9.399 -3.558 1.00 94.00 91 TYR A N 1
ATOM 691 C CA . TYR A 1 91 ? -2.855 7.933 -3.601 1.00 94.00 91 TYR A CA 1
ATOM 692 C C . TYR A 1 91 ? -1.842 7.260 -4.528 1.00 94.00 91 TYR A C 1
ATOM 694 O O . TYR A 1 91 ? -1.768 6.036 -4.558 1.00 94.00 91 TYR A O 1
ATOM 702 N N . ARG A 1 92 ? -1.075 8.036 -5.299 1.00 91.88 92 ARG A N 1
ATOM 703 C CA . ARG A 1 92 ? -0.124 7.533 -6.295 1.00 91.88 92 ARG A CA 1
ATOM 704 C C . ARG A 1 92 ? 1.231 8.182 -6.093 1.00 91.88 92 ARG A C 1
ATOM 706 O O . ARG A 1 92 ? 1.319 9.405 -6.006 1.00 91.88 92 ARG A O 1
ATOM 713 N N . TRP A 1 93 ? 2.280 7.371 -6.116 1.00 90.88 93 TRP A N 1
ATOM 714 C CA . TRP A 1 93 ? 3.651 7.862 -6.174 1.00 90.88 93 TRP A CA 1
ATOM 715 C C . TRP A 1 93 ? 4.369 7.303 -7.398 1.00 90.88 93 TRP A C 1
ATOM 717 O O . TRP A 1 93 ? 4.477 6.088 -7.551 1.00 90.88 93 TRP A O 1
ATOM 727 N N . ASP A 1 94 ? 4.829 8.192 -8.274 1.00 88.25 94 ASP A N 1
ATOM 728 C CA . ASP A 1 94 ? 5.563 7.837 -9.486 1.00 88.25 94 ASP A CA 1
ATOM 729 C C . ASP A 1 94 ? 7.022 7.507 -9.156 1.00 88.25 94 ASP A C 1
ATOM 731 O O . ASP A 1 94 ? 7.704 8.268 -8.467 1.00 88.25 94 ASP A O 1
ATOM 735 N N . ILE A 1 95 ? 7.503 6.373 -9.668 1.00 85.25 95 ILE A N 1
ATOM 736 C CA . ILE A 1 95 ? 8.884 5.936 -9.483 1.00 85.25 95 ILE A CA 1
ATOM 737 C C . ILE A 1 95 ? 9.798 6.911 -10.245 1.00 85.25 95 ILE A C 1
ATOM 739 O O . ILE A 1 95 ? 9.623 7.087 -11.456 1.00 85.25 95 ILE A O 1
ATOM 743 N N . PRO A 1 96 ? 10.793 7.536 -9.588 1.00 83.25 96 PRO A N 1
ATOM 744 C CA . PRO A 1 96 ? 11.728 8.428 -10.260 1.00 83.25 96 PRO A CA 1
ATOM 745 C C . PRO A 1 96 ? 12.474 7.719 -11.401 1.00 83.25 96 PRO A C 1
ATOM 747 O O . PRO A 1 96 ? 13.021 6.627 -11.231 1.00 83.25 96 PRO A O 1
ATOM 750 N N . GLY A 1 97 ? 12.524 8.359 -12.572 1.00 67.69 97 GLY A N 1
ATOM 751 C CA . GLY A 1 97 ? 13.074 7.786 -13.808 1.00 67.69 97 GLY A CA 1
ATOM 752 C C . GLY A 1 97 ? 14.605 7.742 -13.913 1.00 67.69 97 GLY A C 1
ATOM 753 O O . GLY A 1 97 ? 15.121 7.592 -15.014 1.00 67.69 97 GLY A O 1
ATOM 754 N N . THR A 1 98 ? 15.354 7.913 -12.821 1.00 59.78 98 THR A N 1
ATOM 755 C CA . THR A 1 98 ? 16.803 8.196 -12.879 1.00 59.78 98 THR A CA 1
ATOM 756 C C . THR A 1 98 ? 17.729 7.017 -12.589 1.00 59.78 98 THR A C 1
ATOM 758 O O . THR A 1 98 ? 18.936 7.221 -12.493 1.00 59.78 98 THR A O 1
ATOM 761 N N . TYR A 1 99 ? 17.245 5.777 -12.488 1.00 53.03 99 TYR A N 1
ATOM 762 C CA . TYR A 1 99 ? 18.155 4.665 -12.199 1.00 53.03 99 TYR A CA 1
ATOM 763 C C . TYR A 1 99 ? 18.745 4.040 -13.473 1.00 53.03 99 TYR A C 1
ATOM 765 O O . TYR A 1 99 ? 18.254 3.034 -13.984 1.00 53.03 99 TYR A O 1
ATOM 773 N N . THR A 1 100 ? 19.834 4.626 -13.980 1.00 47.84 100 THR A N 1
ATOM 774 C CA . THR A 1 100 ? 20.764 3.907 -14.860 1.00 47.84 100 THR A CA 1
ATOM 775 C C . THR A 1 100 ? 21.371 2.758 -14.058 1.00 47.84 100 THR A C 1
ATOM 777 O O . THR A 1 100 ? 22.115 2.998 -13.107 1.00 47.84 100 THR A O 1
ATOM 780 N N . GLN A 1 101 ? 21.046 1.514 -14.411 1.00 51.53 101 GLN A N 1
ATOM 781 C CA . GLN A 1 101 ? 21.663 0.332 -13.815 1.00 51.53 101 GLN A CA 1
ATOM 782 C C . GLN A 1 101 ? 23.161 0.290 -14.157 1.00 51.53 101 GLN A C 1
ATOM 784 O O . GLN A 1 101 ? 23.559 -0.259 -15.174 1.00 51.53 101 GLN A O 1
ATOM 789 N N . ASN A 1 102 ? 23.983 0.861 -13.282 1.00 45.66 102 ASN A N 1
ATOM 790 C CA . ASN A 1 102 ? 25.378 0.482 -13.088 1.00 45.66 102 ASN A CA 1
ATOM 791 C C . ASN A 1 102 ? 25.535 0.110 -11.614 1.00 45.66 102 ASN A C 1
ATOM 793 O O . ASN A 1 102 ? 26.236 0.779 -10.858 1.00 45.66 102 ASN A O 1
ATOM 797 N N . ILE A 1 103 ? 24.812 -0.927 -11.182 1.00 52.31 103 ILE A N 1
ATOM 798 C CA . ILE A 1 103 ? 25.007 -1.481 -9.842 1.00 52.31 103 ILE A CA 1
ATOM 799 C C . ILE A 1 103 ? 26.240 -2.376 -9.924 1.00 52.31 103 ILE A C 1
ATOM 801 O O . ILE A 1 103 ? 26.190 -3.472 -10.481 1.00 52.31 103 ILE A O 1
ATOM 805 N N . ALA A 1 104 ? 27.372 -1.881 -9.423 1.00 44.06 104 ALA A N 1
ATOM 806 C CA . ALA A 1 104 ? 28.523 -2.733 -9.151 1.00 44.06 104 ALA A CA 1
ATOM 807 C C . ALA A 1 104 ? 28.112 -3.827 -8.138 1.00 44.06 104 ALA A C 1
ATOM 809 O O . ALA A 1 104 ? 27.249 -3.566 -7.294 1.00 44.06 104 ALA A O 1
ATOM 810 N N . PRO A 1 105 ? 28.699 -5.038 -8.182 1.00 43.59 105 PRO A N 1
ATOM 811 C CA . PRO A 1 105 ? 28.341 -6.100 -7.246 1.00 43.59 105 PRO A CA 1
ATOM 812 C C . PRO A 1 105 ? 28.586 -5.628 -5.804 1.00 43.59 105 PRO A C 1
ATOM 814 O O . PRO A 1 105 ? 29.728 -5.341 -5.450 1.00 43.59 105 PRO A O 1
ATOM 817 N N . GLY A 1 106 ? 27.527 -5.533 -4.988 1.00 51.78 106 GLY A N 1
ATOM 818 C CA . GLY A 1 106 ? 27.630 -5.233 -3.552 1.00 51.78 106 GLY A CA 1
ATOM 819 C C . GLY A 1 106 ? 26.954 -3.955 -3.034 1.00 51.78 106 GLY A C 1
ATOM 820 O O . GLY A 1 106 ? 27.211 -3.604 -1.888 1.00 51.78 106 GLY A O 1
ATOM 821 N N . TRP A 1 107 ? 26.109 -3.266 -3.812 1.00 49.91 107 TRP A N 1
ATOM 822 C CA . TRP A 1 107 ? 25.371 -2.085 -3.329 1.00 49.91 107 TRP A CA 1
ATOM 823 C C . TRP A 1 107 ? 23.902 -2.379 -3.017 1.00 49.91 107 TRP A C 1
ATOM 825 O O . TRP A 1 107 ? 23.222 -3.050 -3.795 1.00 49.91 107 TRP A O 1
ATOM 835 N N . ASP A 1 108 ? 23.431 -1.834 -1.892 1.00 58.12 108 ASP A N 1
ATOM 836 C CA . ASP A 1 108 ? 22.031 -1.842 -1.475 1.00 58.12 108 ASP A CA 1
ATOM 837 C C . ASP A 1 108 ? 21.126 -1.307 -2.590 1.00 58.12 108 ASP A C 1
ATOM 839 O O . ASP A 1 108 ?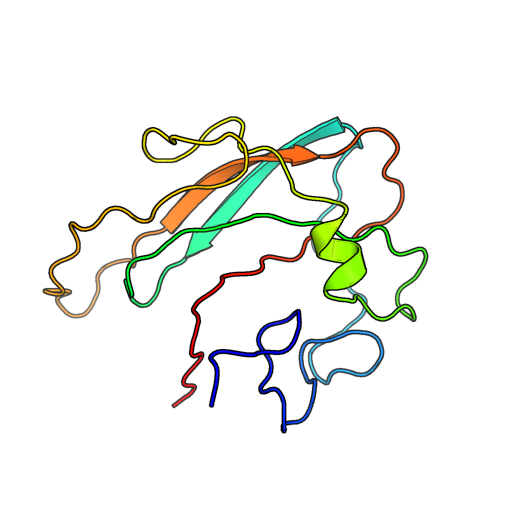 21.339 -0.228 -3.152 1.00 58.12 108 ASP A O 1
ATOM 843 N N . LEU A 1 109 ? 20.094 -2.079 -2.911 1.00 63.12 109 LEU A N 1
ATOM 844 C CA . LEU A 1 109 ? 19.041 -1.653 -3.818 1.00 63.12 109 LEU A CA 1
ATOM 845 C C . LEU A 1 109 ? 18.257 -0.483 -3.207 1.00 63.12 109 LEU A C 1
ATOM 847 O O . LEU A 1 109 ? 18.136 -0.404 -1.982 1.00 63.12 109 LEU A O 1
ATOM 851 N N . PRO A 1 110 ? 17.700 0.431 -4.024 1.00 73.88 110 PRO A N 1
ATOM 852 C CA . PRO A 1 110 ? 16.948 1.552 -3.487 1.00 73.88 110 PRO A CA 1
ATOM 853 C C . PRO A 1 110 ? 15.747 1.046 -2.680 1.00 73.88 110 PRO A C 1
ATOM 855 O O . PRO A 1 110 ? 14.881 0.327 -3.188 1.00 73.88 110 PRO A O 1
ATOM 858 N N . ALA A 1 111 ? 15.711 1.453 -1.414 1.00 81.00 111 ALA A N 1
ATOM 859 C CA . ALA A 1 111 ? 14.565 1.298 -0.540 1.00 81.00 111 ALA A CA 1
ATOM 860 C C . ALA A 1 111 ? 13.840 2.641 -0.420 1.00 81.00 111 ALA A C 1
ATOM 862 O O . ALA A 1 111 ? 14.456 3.678 -0.167 1.00 81.00 111 ALA A O 1
ATOM 863 N N . TYR A 1 112 ? 12.525 2.615 -0.594 1.00 87.25 112 TYR A N 1
ATOM 864 C CA . TYR A 1 112 ? 11.663 3.786 -0.507 1.00 87.25 112 TYR A CA 1
ATOM 865 C C . TYR A 1 112 ? 10.754 3.663 0.707 1.00 87.25 112 TYR A C 1
ATOM 867 O O . TYR A 1 112 ? 10.009 2.691 0.817 1.00 87.25 112 TYR A O 1
ATOM 875 N N . THR A 1 113 ? 10.798 4.650 1.599 1.00 91.50 113 THR A N 1
ATOM 876 C CA . THR A 1 113 ? 9.924 4.704 2.776 1.00 91.50 113 THR A CA 1
ATOM 877 C C . THR A 1 113 ? 8.799 5.705 2.552 1.00 91.50 113 THR A C 1
ATOM 879 O O . THR A 1 113 ? 9.035 6.839 2.135 1.00 91.50 113 THR A O 1
ATOM 882 N N . PHE A 1 114 ? 7.578 5.282 2.851 1.00 93.19 114 PHE A N 1
ATOM 883 C CA . PHE A 1 114 ? 6.350 6.059 2.740 1.00 93.19 114 PHE A CA 1
ATOM 884 C C . PHE A 1 114 ? 5.692 6.162 4.106 1.00 93.19 114 PHE A C 1
ATOM 886 O O . PHE A 1 114 ? 5.666 5.173 4.833 1.00 93.19 114 PHE A O 1
ATOM 893 N N . LYS A 1 115 ? 5.085 7.309 4.414 1.00 96.81 115 LYS A N 1
ATOM 894 C CA . LYS A 1 115 ? 4.165 7.429 5.546 1.00 96.81 115 LYS A CA 1
ATOM 895 C C . LYS A 1 115 ? 2.738 7.349 5.025 1.00 96.81 115 LYS A C 1
ATOM 897 O O . LYS A 1 115 ? 2.325 8.223 4.264 1.00 96.81 115 LYS A O 1
ATOM 902 N N . LEU A 1 116 ? 1.994 6.317 5.408 1.00 94.69 116 LEU A N 1
ATOM 903 C CA . LEU A 1 116 ? 0.619 6.082 4.960 1.00 94.69 116 LEU A CA 1
ATOM 904 C C . LEU A 1 116 ? -0.373 6.329 6.093 1.00 94.69 116 LEU A C 1
ATOM 906 O O . LEU A 1 116 ? -0.081 6.002 7.242 1.00 94.69 116 LEU A O 1
ATOM 910 N N . LYS A 1 117 ? -1.561 6.844 5.777 1.00 93.88 117 LYS A N 1
ATOM 911 C CA . LYS A 1 117 ? -2.662 6.974 6.738 1.00 93.88 117 LYS A CA 1
ATOM 912 C C . LYS A 1 117 ? -3.580 5.758 6.676 1.00 93.88 117 LYS A C 1
ATOM 914 O O . LYS A 1 117 ? -4.179 5.487 5.636 1.00 93.88 117 LYS A O 1
ATOM 919 N N . LEU A 1 118 ? -3.730 5.059 7.800 1.00 90.81 118 LEU A N 1
ATOM 920 C CA . LEU A 1 118 ? -4.718 3.991 7.931 1.00 90.81 118 LEU A CA 1
ATOM 921 C C . LEU A 1 118 ? -6.138 4.567 8.089 1.00 90.81 118 LEU A C 1
ATOM 923 O O . LEU A 1 118 ? -6.304 5.577 8.772 1.00 90.81 118 LEU A O 1
ATOM 927 N N . PRO A 1 119 ? -7.171 3.930 7.507 1.00 87.44 119 PRO A N 1
ATOM 928 C CA . PRO A 1 119 ? -8.559 4.313 7.730 1.00 87.44 119 PRO A CA 1
ATOM 929 C C . PRO A 1 119 ? -8.982 4.265 9.204 1.00 87.44 119 PRO A C 1
ATOM 931 O O . PRO A 1 119 ? -8.538 3.418 9.990 1.00 87.44 119 PRO A O 1
ATOM 934 N N . ASP A 1 120 ? -9.894 5.165 9.563 1.00 84.75 120 ASP A N 1
ATOM 935 C CA . ASP A 1 120 ? -10.537 5.165 10.872 1.00 84.75 120 ASP A CA 1
ATOM 936 C C . ASP A 1 120 ? -11.458 3.940 11.013 1.00 84.75 120 ASP A C 1
ATOM 938 O O . ASP A 1 120 ? -12.091 3.495 10.057 1.00 84.75 120 ASP A O 1
ATOM 942 N N . GLY A 1 121 ? -11.535 3.363 12.215 1.00 74.62 121 GLY A N 1
ATOM 943 C CA . GLY A 1 121 ? -12.436 2.238 12.505 1.00 74.62 121 GLY A CA 1
ATOM 944 C C . GLY A 1 121 ? -11.970 0.848 12.041 1.00 74.62 121 GLY A C 1
ATOM 945 O O . GLY A 1 121 ? -12.705 -0.122 12.234 1.00 74.62 121 GLY A O 1
ATOM 946 N N . LEU A 1 122 ? -10.759 0.709 11.491 1.00 70.50 122 LEU A N 1
ATOM 947 C CA . LEU A 1 122 ? -10.184 -0.600 11.158 1.00 70.50 122 LEU A CA 1
ATOM 948 C C . LEU A 1 122 ? -9.891 -1.424 12.420 1.00 70.50 122 LEU A C 1
ATOM 950 O O . LEU A 1 122 ? -9.183 -0.973 13.317 1.00 70.50 122 LEU A O 1
ATOM 954 N N . ARG A 1 123 ? -10.430 -2.647 12.491 1.00 62.09 123 ARG A N 1
ATOM 955 C CA . ARG A 1 123 ? -10.237 -3.553 13.641 1.00 62.09 123 ARG A CA 1
ATOM 956 C C . ARG A 1 123 ? -9.394 -4.791 13.328 1.00 62.09 123 ARG A C 1
ATOM 958 O O . ARG A 1 123 ? -8.748 -5.282 14.241 1.00 62.09 123 ARG A O 1
ATOM 965 N N . TRP A 1 124 ? -9.381 -5.260 12.075 1.00 58.56 124 TRP A N 1
ATOM 966 C CA . TRP A 1 124 ? -8.654 -6.460 11.631 1.00 58.56 124 TRP A CA 1
ATOM 967 C C . TRP A 1 124 ? -8.298 -6.339 10.152 1.00 58.56 124 TRP A C 1
ATOM 969 O O . TRP A 1 124 ? -9.195 -6.208 9.316 1.00 58.56 124 TRP A O 1
ATOM 979 N N . VAL A 1 125 ? -7.005 -6.295 9.821 1.00 58.84 125 VAL A N 1
ATOM 980 C CA . VAL A 1 125 ? -6.597 -6.018 8.442 1.00 58.84 125 VAL A CA 1
ATOM 981 C C . VAL A 1 125 ? -5.225 -6.580 8.097 1.00 58.84 125 VAL A C 1
ATOM 983 O O . VAL A 1 125 ? -4.288 -6.450 8.879 1.00 58.84 125 VAL A O 1
ATOM 986 N N . GLY A 1 126 ? -5.105 -7.135 6.890 1.00 55.47 126 GLY A N 1
ATOM 987 C CA . GLY A 1 126 ? -3.827 -7.330 6.211 1.00 55.47 126 GLY A CA 1
ATOM 988 C C . GLY A 1 126 ? -3.551 -6.157 5.268 1.00 55.47 126 GLY A C 1
ATOM 989 O O . GLY A 1 126 ? -4.427 -5.758 4.498 1.00 55.47 126 GLY A O 1
ATOM 990 N N . ILE A 1 127 ? -2.346 -5.588 5.325 1.00 50.88 127 ILE A N 1
ATOM 991 C CA . ILE A 1 127 ? -1.897 -4.569 4.365 1.00 50.88 127 ILE A CA 1
ATOM 992 C C . ILE A 1 127 ? -1.437 -5.274 3.094 1.00 50.88 127 ILE A C 1
ATOM 994 O O . ILE A 1 127 ? -0.613 -6.185 3.163 1.00 50.88 127 ILE A O 1
ATOM 998 N N . HIS A 1 128 ? -1.969 -4.855 1.943 1.00 47.88 128 HIS A N 1
ATOM 999 C CA . HIS A 1 128 ? -1.634 -5.450 0.657 1.00 47.88 128 HIS A CA 1
ATOM 1000 C C . HIS A 1 128 ? -1.073 -4.406 -0.316 1.00 47.88 128 HIS A C 1
ATOM 1002 O O . HIS A 1 128 ? -1.689 -3.376 -0.586 1.00 47.88 128 HIS A O 1
ATOM 1008 N N . LEU A 1 129 ? 0.111 -4.672 -0.866 1.00 40.31 129 LEU A N 1
ATOM 1009 C CA . LEU A 1 129 ? 0.799 -3.769 -1.786 1.00 40.31 129 LEU A CA 1
ATOM 1010 C C . LEU A 1 129 ? 0.548 -4.210 -3.228 1.00 40.31 129 LEU A C 1
ATOM 1012 O O . LEU A 1 129 ? 1.233 -5.091 -3.736 1.00 40.31 129 LEU A O 1
ATOM 1016 N N . THR A 1 130 ? -0.412 -3.583 -3.911 1.00 38.75 130 THR A N 1
ATOM 1017 C CA . THR A 1 130 ? -0.611 -3.821 -5.347 1.00 38.75 130 THR A CA 1
ATOM 1018 C C . THR A 1 130 ? 0.315 -2.915 -6.160 1.00 38.75 130 THR A C 1
ATOM 1020 O O . THR A 1 130 ? 0.066 -1.713 -6.277 1.00 38.75 130 THR A O 1
ATOM 1023 N N . CYS A 1 131 ? 1.370 -3.477 -6.754 1.00 42.41 131 CYS A N 1
ATOM 1024 C CA . CYS A 1 131 ? 2.146 -2.801 -7.794 1.00 42.41 131 CYS A CA 1
ATOM 1025 C C . CYS A 1 131 ? 1.566 -3.161 -9.169 1.00 42.41 131 CYS A C 1
ATOM 1027 O O . CYS A 1 131 ? 1.519 -4.335 -9.526 1.00 42.41 131 CYS A O 1
ATOM 1029 N N . ASN A 1 132 ? 1.165 -2.168 -9.969 1.00 36.00 132 ASN A N 1
ATOM 1030 C CA . ASN A 1 132 ? 0.595 -2.388 -11.309 1.00 36.00 132 ASN A CA 1
ATOM 1031 C C . ASN A 1 132 ? 1.634 -2.762 -12.390 1.00 36.00 132 ASN A C 1
ATOM 1033 O O . ASN A 1 132 ? 1.331 -2.744 -13.585 1.00 36.00 132 ASN A O 1
ATOM 1037 N N . HIS A 1 133 ? 2.856 -3.119 -11.990 1.00 33.59 133 HIS A N 1
ATOM 1038 C CA . HIS A 1 133 ? 3.800 -3.824 -12.850 1.00 33.59 133 HIS A CA 1
ATOM 1039 C C . HIS A 1 133 ? 4.876 -4.509 -12.003 1.00 33.59 133 HIS A C 1
ATOM 1041 O O . HIS A 1 133 ? 5.906 -3.917 -11.686 1.00 33.59 133 HIS A O 1
ATOM 1047 N N . PHE A 1 134 ? 4.663 -5.770 -11.629 1.00 38.50 134 PHE A N 1
ATOM 1048 C CA . PHE A 1 134 ? 5.774 -6.597 -11.171 1.00 38.50 134 PHE A CA 1
ATOM 1049 C C . PHE A 1 134 ? 5.674 -8.007 -11.749 1.00 38.50 134 PHE A C 1
ATOM 1051 O O . PHE A 1 134 ? 4.922 -8.858 -11.284 1.00 38.50 134 PHE A O 1
ATOM 1058 N N . PHE A 1 135 ? 6.481 -8.242 -12.785 1.00 28.77 135 PHE A N 1
ATOM 1059 C CA . PHE A 1 135 ? 6.960 -9.572 -13.125 1.00 28.77 135 PHE A CA 1
ATOM 1060 C C . PHE A 1 135 ? 7.957 -9.984 -12.036 1.00 28.77 135 PHE A C 1
ATOM 1062 O O . PHE A 1 135 ? 9.141 -9.663 -12.108 1.00 28.77 135 PHE A O 1
ATOM 1069 N N . LEU A 1 136 ? 7.489 -10.711 -11.021 1.00 28.36 136 LEU A N 1
ATOM 1070 C CA . LEU A 1 136 ? 8.359 -11.546 -10.194 1.00 28.36 136 LEU A CA 1
ATOM 1071 C C . LEU A 1 136 ? 8.829 -12.720 -11.069 1.00 28.36 136 LEU A C 1
ATOM 1073 O O . LEU A 1 136 ? 8.312 -13.831 -10.984 1.00 28.36 136 LEU A O 1
ATOM 1077 N N . MET A 1 137 ? 9.813 -12.483 -11.941 1.00 22.14 137 MET A N 1
ATOM 1078 C CA . MET A 1 137 ? 10.618 -13.581 -12.467 1.00 22.14 137 MET A CA 1
ATOM 1079 C C . MET A 1 137 ? 11.497 -14.080 -11.320 1.00 22.14 137 MET A C 1
ATOM 1081 O O . MET A 1 137 ? 12.593 -13.570 -11.090 1.00 22.14 137 MET A O 1
ATOM 1085 N N . LYS A 1 138 ? 11.002 -15.078 -10.578 1.00 23.30 138 LYS A N 1
ATOM 1086 C CA . LYS A 1 138 ? 11.900 -16.001 -9.882 1.00 23.30 138 LYS A CA 1
ATOM 1087 C C . LYS A 1 138 ? 12.785 -16.649 -10.949 1.00 23.30 138 LYS A C 1
ATOM 1089 O O . LYS A 1 138 ? 12.260 -17.241 -11.891 1.00 23.30 138 LYS A O 1
ATOM 1094 N N . LYS A 1 139 ? 14.103 -16.501 -10.817 1.00 28.80 139 LYS A N 1
ATOM 1095 C CA . LYS A 1 139 ? 15.018 -17.526 -11.326 1.00 28.80 139 LYS A CA 1
ATOM 1096 C C . LYS A 1 139 ? 14.884 -18.776 -10.467 1.00 28.80 139 LYS A C 1
ATOM 1098 O O . LYS A 1 139 ? 14.640 -18.612 -9.248 1.00 28.80 139 LYS A O 1
#

Foldseek 3Di:
DQLDAFLQRHRPPDDPQPWPDDRVVQDQDDPDDDDAQDKDKDKDFDPDPPWDKWFWFKAQDPGRRDTDDPVRRVVGTWFFPDWPDDDPDRGIDTDDPPDPPPDDPPDGGDMIMTITTHHHPRDHIDTTIDDSDDDPPDD

Secondary structure (DSSP, 8-state):
--S-B-TTS-BTTS--TTSTTT-TT----------TT-EEEEEEE-SS----EEE-EE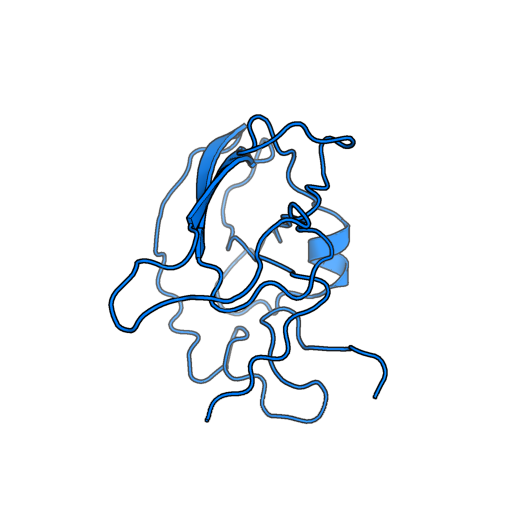EE-SSTTSPP-HHHHHT-BPEEEE-SS--SSSSEEEPPTT------TTPPPPEEEEEEEPPTT--SEEEE--BS-------

Sequence (139 aa):
MGGQCGVCGDAIDGPRNNEAPSGKYFTATIVDNYKAGSLIDVRVEMMANHMGWFYFKICPVTNNNVEVTQQCLDQHPLEIIESPTPRTSPYRWDIPGTYTQNIAPGWDLPAYTFKLKLPDGLRWVGIHLTCNHFFLMKK

pLDDT: mean 77.6, std 18.88, range [22.14, 97.75]